Protein AF-A0A7W0VPH6-F1 (afdb_monomer_lite)
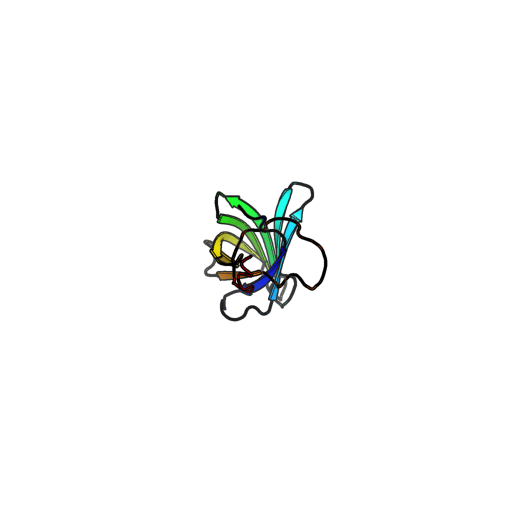
pLDDT: mean 79.51, std 18.27, range [35.22, 96.06]

Structure (mmCIF, N/CA/C/O backbone):
data_AF-A0A7W0VPH6-F1
#
_entry.id   AF-A0A7W0VPH6-F1
#
loop_
_atom_site.group_PDB
_atom_site.id
_atom_site.type_symbol
_atom_site.label_atom_id
_atom_site.label_alt_id
_atom_site.label_comp_id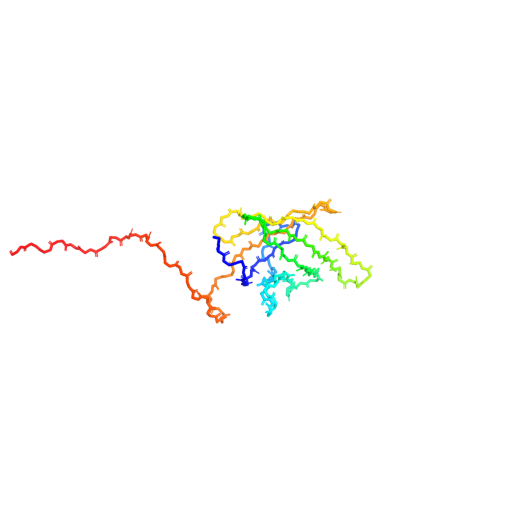
_atom_site.label_asym_id
_atom_site.label_entity_id
_atom_site.label_seq_id
_atom_site.pdbx_PDB_ins_code
_atom_site.Cartn_x
_atom_site.Cartn_y
_atom_site.Cartn_z
_atom_site.occupancy
_atom_site.B_iso_or_equiv
_atom_site.auth_seq_id
_atom_site.auth_comp_id
_atom_site.auth_asym_id
_atom_site.auth_atom_id
_atom_site.pdbx_PDB_model_num
ATOM 1 N N . MET A 1 1 ? -13.880 -1.596 13.060 1.00 59.06 1 MET A N 1
ATOM 2 C CA . MET A 1 1 ? -12.790 -1.558 12.067 1.00 59.06 1 MET A CA 1
ATOM 3 C C . MET A 1 1 ? -11.479 -1.806 12.798 1.00 59.06 1 MET A C 1
ATOM 5 O O . MET A 1 1 ? -11.282 -1.193 13.840 1.00 59.06 1 MET A O 1
ATOM 9 N N . HIS A 1 2 ? -10.655 -2.746 12.331 1.00 71.62 2 HIS A N 1
ATOM 10 C CA . HIS A 1 2 ? -9.343 -3.036 12.926 1.00 71.62 2 HIS A CA 1
ATOM 11 C C . HIS A 1 2 ? -8.331 -1.961 12.504 1.00 71.62 2 HIS A C 1
ATOM 13 O O . HIS A 1 2 ? -8.458 -1.420 11.405 1.00 71.62 2 HIS A O 1
ATOM 19 N N . ASP A 1 3 ? -7.366 -1.628 13.362 1.00 85.00 3 ASP A N 1
ATOM 20 C CA . ASP A 1 3 ? -6.309 -0.679 13.001 1.00 85.00 3 ASP A CA 1
ATOM 21 C C . ASP A 1 3 ? -5.441 -1.292 11.888 1.00 85.00 3 ASP A C 1
ATOM 23 O O . ASP A 1 3 ? -4.884 -2.370 12.093 1.00 85.00 3 ASP A O 1
ATOM 27 N N . PRO A 1 4 ? -5.329 -0.672 10.697 1.00 89.38 4 PRO A N 1
ATOM 28 C CA . PRO A 1 4 ? -4.514 -1.223 9.621 1.00 89.38 4 PRO A CA 1
ATOM 29 C C . PRO A 1 4 ? -3.010 -1.022 9.848 1.00 89.38 4 PRO A C 1
ATOM 31 O O . PRO A 1 4 ? -2.224 -1.486 9.026 1.00 89.38 4 PRO A O 1
ATOM 34 N N . SER A 1 5 ? -2.571 -0.314 10.894 1.00 91.69 5 SER A N 1
ATOM 35 C CA . SER A 1 5 ? -1.138 -0.132 11.140 1.00 91.69 5 SER A CA 1
ATOM 36 C C . SER A 1 5 ? -0.436 -1.454 11.453 1.00 91.69 5 SER A C 1
ATOM 38 O O . SER A 1 5 ? -0.939 -2.251 12.240 1.00 91.69 5 SER A O 1
ATOM 40 N N . GLY A 1 6 ? 0.745 -1.668 10.879 1.00 92.50 6 GLY A N 1
ATOM 41 C CA . GLY A 1 6 ? 1.527 -2.881 11.100 1.00 92.50 6 GLY A CA 1
ATOM 42 C C . GLY A 1 6 ? 2.486 -3.199 9.959 1.00 92.50 6 GLY A C 1
ATOM 43 O O . GLY A 1 6 ? 2.594 -2.455 8.979 1.00 92.50 6 GLY A O 1
ATOM 44 N N . TYR A 1 7 ? 3.181 -4.327 10.099 1.00 93.19 7 TYR A N 1
ATOM 45 C CA . TYR A 1 7 ? 4.062 -4.876 9.073 1.00 93.19 7 TYR A CA 1
ATOM 46 C C . TYR A 1 7 ? 3.334 -5.902 8.209 1.00 93.19 7 TYR A C 1
ATOM 48 O O . TYR A 1 7 ? 2.599 -6.760 8.701 1.00 93.19 7 TYR A O 1
ATOM 56 N N . TYR A 1 8 ? 3.596 -5.829 6.910 1.00 93.38 8 TYR A N 1
ATOM 57 C CA . TYR A 1 8 ? 2.955 -6.645 5.895 1.00 93.38 8 TYR A CA 1
ATOM 58 C C . TYR A 1 8 ? 3.995 -7.262 4.975 1.00 93.38 8 TYR A C 1
ATOM 60 O O . TYR A 1 8 ? 4.934 -6.592 4.540 1.00 93.38 8 TYR A O 1
ATOM 68 N N . TRP A 1 9 ? 3.794 -8.526 4.624 1.00 93.06 9 TRP A N 1
ATOM 69 C CA . TRP A 1 9 ? 4.322 -9.036 3.374 1.00 93.06 9 TRP A CA 1
ATOM 70 C C . TRP A 1 9 ? 3.540 -8.387 2.245 1.00 93.06 9 TRP A C 1
ATOM 72 O O . TRP A 1 9 ? 2.318 -8.257 2.329 1.00 93.06 9 TRP A O 1
ATOM 82 N N . CYS A 1 10 ? 4.229 -7.940 1.209 1.00 91.19 10 CYS A N 1
ATOM 83 C CA . CYS A 1 10 ? 3.597 -7.298 0.082 1.00 91.19 10 CYS A CA 1
ATOM 84 C C . CYS A 1 10 ? 4.138 -7.790 -1.245 1.00 91.19 10 CYS A C 1
ATOM 86 O O . CYS A 1 10 ? 5.312 -8.129 -1.379 1.00 91.19 10 CYS A O 1
ATOM 88 N N . ALA A 1 11 ? 3.242 -7.781 -2.219 1.00 89.69 11 ALA A N 1
ATOM 89 C CA . ALA A 1 11 ? 3.515 -8.119 -3.598 1.00 89.69 11 ALA A CA 1
ATOM 90 C C . ALA A 1 11 ? 3.030 -6.979 -4.496 1.00 89.69 11 ALA A C 1
ATOM 92 O O . ALA A 1 11 ? 2.024 -6.339 -4.176 1.00 89.69 11 ALA A O 1
ATOM 93 N N . ILE A 1 12 ? 3.752 -6.707 -5.582 1.00 86.06 12 ILE A N 1
ATOM 94 C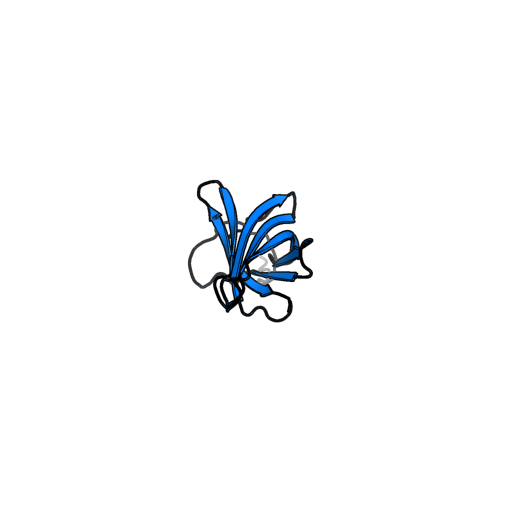 CA . ILE A 1 12 ? 3.385 -5.703 -6.587 1.00 86.06 12 ILE A CA 1
ATOM 95 C C . ILE A 1 12 ? 3.313 -6.419 -7.929 1.00 86.06 12 ILE A C 1
ATOM 97 O O . ILE A 1 12 ? 4.290 -7.050 -8.318 1.00 86.06 12 ILE A O 1
ATOM 101 N N . ASP A 1 13 ? 2.189 -6.280 -8.627 1.00 84.50 13 ASP A N 1
ATOM 102 C CA . ASP A 1 13 ? 1.893 -6.837 -9.957 1.00 84.50 13 ASP A CA 1
ATOM 103 C C . ASP A 1 13 ? 1.824 -8.378 -10.030 1.00 84.50 13 ASP A C 1
ATOM 105 O O . ASP A 1 13 ? 0.990 -8.903 -10.763 1.00 84.50 13 ASP A O 1
ATOM 109 N N . ASP A 1 14 ? 2.607 -9.101 -9.228 1.00 81.50 14 ASP A N 1
ATOM 110 C CA . ASP A 1 14 ? 2.530 -10.553 -9.033 1.00 81.50 14 ASP A CA 1
ATOM 111 C C . ASP A 1 14 ? 1.961 -10.862 -7.639 1.00 81.50 14 ASP A C 1
ATOM 113 O O . ASP A 1 14 ? 2.688 -10.906 -6.654 1.00 81.50 14 ASP A O 1
ATOM 117 N N . GLU A 1 15 ? 0.642 -11.037 -7.530 1.00 77.25 15 GLU A N 1
ATOM 118 C CA . GLU A 1 15 ? -0.067 -11.217 -6.250 1.00 77.25 15 GLU A CA 1
ATOM 119 C C . GLU A 1 15 ? 0.289 -12.509 -5.483 1.00 77.25 15 GLU A C 1
ATOM 121 O O . GLU A 1 15 ? -0.113 -12.662 -4.317 1.00 77.25 15 GLU A O 1
ATOM 126 N N . ASP A 1 16 ? 1.021 -13.425 -6.116 1.00 77.88 16 ASP A N 1
ATOM 127 C CA . ASP A 1 16 ? 1.414 -14.711 -5.546 1.00 77.88 16 ASP A CA 1
ATOM 128 C C . ASP A 1 16 ? 2.811 -14.657 -4.899 1.00 77.88 16 ASP A C 1
ATOM 130 O O . ASP A 1 16 ? 3.123 -15.489 -4.044 1.00 77.88 16 ASP A O 1
ATOM 134 N N . GLN A 1 17 ? 3.615 -13.630 -5.209 1.00 82.19 17 GLN A N 1
ATOM 135 C CA . GLN A 1 17 ? 4.971 -13.433 -4.675 1.00 82.19 17 GLN A CA 1
ATOM 136 C C . GLN A 1 17 ? 5.025 -12.357 -3.581 1.00 82.19 17 GLN A C 1
ATOM 138 O O . GLN A 1 17 ? 5.384 -11.197 -3.797 1.00 82.19 17 GLN A O 1
ATOM 143 N N . LEU A 1 18 ? 4.680 -12.755 -2.355 1.00 82.19 18 LEU A N 1
ATOM 144 C CA . LEU A 1 18 ? 4.719 -11.924 -1.143 1.00 82.19 18 LEU A CA 1
ATOM 145 C C . LEU A 1 18 ? 6.150 -11.726 -0.589 1.00 82.19 18 LEU A C 1
ATOM 147 O O . LEU A 1 18 ? 6.402 -11.910 0.601 1.00 82.19 18 LEU A O 1
ATOM 151 N N . ASP A 1 19 ? 7.087 -11.323 -1.443 1.00 85.56 19 ASP A N 1
ATOM 152 C CA . ASP A 1 19 ? 8.526 -11.322 -1.134 1.00 85.56 19 ASP A CA 1
ATOM 153 C C . ASP A 1 19 ? 9.036 -10.014 -0.521 1.00 85.56 19 ASP A C 1
ATOM 155 O O . ASP A 1 19 ? 10.174 -9.919 -0.042 1.00 85.56 19 ASP A O 1
ATOM 159 N N . PHE A 1 20 ? 8.210 -8.968 -0.529 1.00 89.00 20 PHE A N 1
ATOM 160 C CA . PHE A 1 20 ? 8.619 -7.653 -0.062 1.00 89.00 20 PHE A CA 1
ATOM 161 C C . PHE A 1 20 ? 8.012 -7.302 1.283 1.00 89.00 20 PHE A C 1
ATOM 163 O O . PHE A 1 20 ? 6.935 -7.751 1.659 1.00 89.00 20 PHE A O 1
ATOM 170 N N . ARG A 1 21 ? 8.713 -6.446 2.017 1.00 91.94 21 ARG A N 1
ATOM 171 C CA . ARG A 1 21 ? 8.235 -5.916 3.286 1.00 91.94 21 ARG A CA 1
ATOM 172 C C . ARG A 1 21 ? 7.577 -4.576 3.031 1.00 91.94 21 ARG A C 1
ATOM 174 O O . ARG A 1 21 ? 8.195 -3.698 2.435 1.00 91.94 21 ARG A O 1
ATOM 181 N N . CYS A 1 22 ? 6.355 -4.414 3.505 1.00 93.44 22 CYS A N 1
ATOM 182 C CA . CYS A 1 22 ? 5.644 -3.151 3.548 1.00 93.44 22 CYS A CA 1
ATOM 183 C C . CYS A 1 22 ? 5.237 -2.835 4.986 1.00 93.44 22 CYS A C 1
ATOM 185 O O . CYS A 1 22 ? 5.141 -3.720 5.836 1.00 93.44 22 CYS A O 1
ATOM 187 N N . GLN A 1 23 ? 4.985 -1.565 5.258 1.00 94.75 23 GLN A N 1
ATOM 188 C CA . GLN A 1 23 ? 4.537 -1.102 6.559 1.00 94.75 23 GLN A CA 1
ATOM 189 C C . GLN A 1 23 ? 3.448 -0.059 6.372 1.00 94.75 23 GLN A C 1
ATOM 191 O O . GLN A 1 23 ? 3.592 0.858 5.562 1.00 94.75 23 GLN A O 1
ATOM 196 N N . ILE A 1 24 ? 2.361 -0.220 7.121 1.00 94.19 24 ILE A N 1
ATOM 197 C CA . ILE A 1 24 ? 1.378 0.836 7.330 1.00 94.19 24 ILE A CA 1
ATOM 198 C C . ILE A 1 24 ? 1.721 1.474 8.670 1.00 94.19 24 ILE A C 1
ATOM 200 O O . ILE A 1 24 ? 1.617 0.839 9.718 1.00 94.19 24 ILE A O 1
ATOM 204 N N . GLU A 1 25 ? 2.143 2.729 8.636 1.00 92.81 25 GLU A N 1
ATOM 205 C CA . GLU A 1 25 ? 2.520 3.492 9.820 1.00 92.81 25 GLU A CA 1
ATOM 206 C C . GLU A 1 25 ? 1.450 4.518 10.149 1.00 92.81 25 GLU A C 1
ATOM 208 O O . GLU A 1 25 ? 0.913 5.180 9.261 1.00 92.81 25 GLU A O 1
ATOM 213 N N . ARG A 1 26 ? 1.160 4.680 11.439 1.00 90.62 26 ARG A N 1
ATOM 214 C CA . ARG A 1 26 ? 0.346 5.783 11.934 1.00 90.62 26 ARG A CA 1
ATOM 215 C C . ARG A 1 26 ? 1.274 6.891 12.414 1.00 90.62 26 ARG A C 1
ATOM 217 O O . ARG A 1 26 ? 2.029 6.719 13.364 1.00 90.62 26 ARG A O 1
ATOM 224 N N . THR A 1 27 ? 1.216 8.035 11.749 1.00 85.88 27 THR A N 1
ATOM 225 C CA . THR A 1 27 ? 1.959 9.233 12.154 1.00 85.88 27 THR A CA 1
ATOM 226 C C . THR A 1 27 ? 1.364 9.839 13.428 1.00 85.88 27 THR A C 1
ATOM 228 O O . THR A 1 27 ? 0.195 9.617 13.746 1.00 85.88 27 THR A O 1
ATOM 231 N N . ALA A 1 28 ? 2.132 10.687 14.120 1.00 79.75 28 ALA A N 1
ATOM 232 C CA . ALA A 1 28 ? 1.670 11.399 15.318 1.00 79.75 28 ALA A CA 1
ATOM 233 C C . ALA A 1 28 ? 0.412 12.265 15.081 1.00 79.75 28 ALA A C 1
ATOM 235 O O . ALA A 1 28 ? -0.355 12.507 16.005 1.00 79.75 28 ALA A O 1
ATOM 236 N N . GLY A 1 29 ? 0.168 12.697 13.837 1.00 79.94 29 GLY A N 1
ATOM 237 C CA . GLY A 1 29 ? -1.044 13.423 13.441 1.00 79.94 29 GLY A CA 1
ATOM 238 C C . GLY A 1 29 ? -2.241 12.526 13.106 1.00 79.94 29 GLY A C 1
ATOM 239 O O . GLY A 1 29 ? -3.220 13.010 12.547 1.00 79.94 29 GLY A O 1
ATOM 240 N N . GLY A 1 30 ? -2.154 11.217 13.359 1.00 82.69 30 GLY A N 1
ATOM 241 C CA . GLY A 1 30 ? -3.216 10.247 13.082 1.00 82.69 30 GLY A CA 1
ATOM 242 C C . GLY A 1 30 ? -3.326 9.804 11.620 1.00 82.69 30 GLY A C 1
ATOM 243 O O . GLY A 1 30 ? -4.132 8.920 11.328 1.00 82.69 30 GLY A O 1
ATOM 244 N N . LYS A 1 31 ? -2.513 10.360 10.709 1.00 89.31 31 LYS A N 1
ATOM 245 C CA . LYS A 1 31 ? -2.470 9.940 9.299 1.00 89.31 31 LYS A CA 1
ATOM 246 C C . LYS A 1 31 ? -1.827 8.569 9.162 1.00 89.31 31 LYS A C 1
ATOM 248 O O . LYS A 1 31 ? -0.830 8.305 9.835 1.00 89.31 31 LYS A O 1
ATOM 253 N N . LEU A 1 32 ? -2.352 7.754 8.254 1.00 94.69 32 LEU A N 1
ATOM 254 C CA . LEU A 1 32 ? -1.763 6.474 7.884 1.00 94.69 32 LEU A CA 1
ATOM 255 C C . LEU A 1 32 ? -0.887 6.641 6.642 1.00 94.69 32 LEU A C 1
ATOM 257 O O . LEU A 1 32 ? -1.267 7.338 5.703 1.00 94.69 32 LEU A O 1
ATOM 261 N N . THR A 1 33 ? 0.266 5.984 6.620 1.00 95.19 33 THR A N 1
ATOM 262 C CA . THR A 1 33 ? 1.173 5.967 5.468 1.00 95.19 33 THR A CA 1
ATOM 263 C C . THR A 1 33 ? 1.584 4.547 5.136 1.00 95.19 33 THR A C 1
ATOM 265 O O . THR A 1 33 ? 2.005 3.816 6.025 1.00 95.19 33 THR A O 1
ATOM 268 N N . LEU A 1 34 ? 1.499 4.167 3.863 1.00 95.06 34 LEU A N 1
ATOM 269 C CA . LEU A 1 34 ? 2.022 2.899 3.359 1.00 95.06 34 LEU A CA 1
ATOM 270 C C . LEU A 1 34 ? 3.411 3.126 2.768 1.00 95.06 34 LEU A C 1
ATOM 272 O O . LEU A 1 34 ? 3.577 4.007 1.922 1.00 95.06 34 LEU A O 1
ATOM 276 N N . VAL A 1 35 ? 4.379 2.311 3.180 1.00 94.19 35 VAL A N 1
ATOM 277 C CA . VAL A 1 35 ? 5.749 2.322 2.657 1.00 94.19 35 VAL A CA 1
ATOM 278 C C . VAL A 1 35 ? 6.194 0.902 2.327 1.00 94.19 35 VAL A C 1
ATOM 280 O O . VAL A 1 35 ? 6.012 -0.008 3.131 1.00 94.19 35 VAL A O 1
ATOM 283 N N . LYS A 1 36 ? 6.824 0.710 1.164 1.00 91.50 36 LYS A N 1
ATOM 284 C CA . LYS A 1 36 ? 7.582 -0.507 0.841 1.00 91.50 36 LYS A CA 1
ATOM 285 C C . LYS A 1 36 ? 9.027 -0.369 1.324 1.00 91.50 36 LYS A C 1
ATOM 287 O O . LYS A 1 36 ? 9.727 0.562 0.936 1.00 91.50 36 LYS A O 1
ATOM 292 N N . LEU A 1 37 ? 9.457 -1.300 2.169 1.00 86.19 37 LEU A N 1
ATOM 293 C CA . LEU A 1 37 ? 10.722 -1.292 2.908 1.00 86.19 37 LEU A CA 1
ATOM 294 C C . LEU A 1 37 ? 11.841 -2.112 2.245 1.00 86.19 37 LEU A C 1
ATOM 296 O O . LEU A 1 37 ? 12.996 -2.001 2.650 1.00 86.19 37 LEU A O 1
ATOM 300 N N . SER A 1 38 ? 11.532 -2.978 1.276 1.00 81.12 38 SER A N 1
ATOM 301 C CA . SER A 1 38 ? 12.531 -3.828 0.609 1.00 81.12 38 SER A CA 1
ATOM 302 C C . SER A 1 38 ? 12.271 -3.994 -0.884 1.00 81.12 38 SER A C 1
ATOM 304 O O . SER A 1 38 ? 11.161 -3.763 -1.355 1.00 81.12 38 SER A O 1
ATOM 306 N N . GLY A 1 39 ? 13.290 -4.440 -1.624 1.00 80.56 39 GLY A N 1
ATOM 307 C CA . GLY A 1 39 ? 13.246 -4.619 -3.076 1.00 80.56 39 GLY A CA 1
ATOM 308 C C . GLY A 1 39 ? 13.575 -3.345 -3.856 1.00 80.56 39 GLY A C 1
ATOM 309 O O . GLY A 1 39 ? 13.787 -2.281 -3.279 1.00 80.56 39 GLY A O 1
ATOM 310 N N . SER A 1 40 ? 13.639 -3.487 -5.176 1.00 76.62 40 SER A N 1
ATOM 311 C CA . SER A 1 40 ? 14.110 -2.445 -6.092 1.00 76.62 40 SER A CA 1
ATOM 312 C C . SER A 1 40 ? 13.071 -1.338 -6.304 1.00 76.62 40 SER A C 1
ATOM 314 O O . SER A 1 40 ? 13.412 -0.160 -6.304 1.00 76.62 40 SER A O 1
ATOM 316 N N . ASP A 1 41 ? 11.797 -1.716 -6.413 1.00 80.62 41 ASP A N 1
ATOM 317 C CA . ASP A 1 41 ? 10.691 -0.763 -6.503 1.00 80.62 41 ASP A CA 1
ATOM 318 C C . ASP A 1 41 ? 10.303 -0.242 -5.125 1.00 80.62 41 ASP A C 1
ATOM 320 O O . ASP A 1 41 ? 10.198 -1.016 -4.165 1.00 80.62 41 ASP A O 1
ATOM 324 N N . ARG A 1 42 ? 10.005 1.052 -5.036 1.00 86.62 42 ARG A N 1
ATOM 325 C CA . ARG A 1 42 ? 9.512 1.686 -3.810 1.00 86.62 42 ARG A CA 1
ATOM 326 C C . ARG A 1 42 ? 8.096 2.181 -4.017 1.00 86.62 42 ARG A C 1
ATOM 328 O O . ARG A 1 42 ? 7.751 2.659 -5.089 1.00 86.62 42 ARG A O 1
ATOM 335 N N . ILE A 1 43 ? 7.286 2.103 -2.973 1.00 89.94 43 ILE A N 1
ATOM 336 C CA . ILE A 1 43 ? 5.944 2.682 -2.946 1.00 89.94 43 ILE A CA 1
ATOM 337 C C . ILE A 1 43 ? 5.820 3.458 -1.651 1.00 89.94 43 ILE A C 1
ATOM 339 O O . ILE A 1 43 ? 6.194 2.948 -0.593 1.00 89.94 43 ILE A O 1
ATOM 343 N N . ARG A 1 44 ? 5.322 4.689 -1.746 1.00 92.44 44 ARG A N 1
ATOM 344 C CA . ARG A 1 44 ? 5.047 5.540 -0.592 1.00 92.44 44 ARG A CA 1
ATOM 345 C C . ARG A 1 44 ? 3.782 6.344 -0.830 1.00 92.44 44 ARG A C 1
ATOM 347 O O . ARG A 1 44 ? 3.646 6.972 -1.874 1.00 92.44 44 ARG A O 1
ATOM 354 N N . GLY A 1 45 ? 2.880 6.371 0.141 1.00 94.38 45 GLY A N 1
ATOM 355 C CA . GLY A 1 45 ? 1.677 7.192 0.043 1.00 94.38 45 GLY A CA 1
ATOM 356 C C . GLY A 1 45 ? 0.904 7.305 1.339 1.00 94.38 45 GLY A C 1
ATOM 357 O O . GLY A 1 45 ? 1.150 6.567 2.293 1.00 94.38 45 GLY A O 1
ATOM 358 N N . GLU A 1 46 ? -0.032 8.244 1.355 1.00 96.06 46 GLU A N 1
ATOM 359 C CA . GLU A 1 46 ? -0.998 8.404 2.433 1.00 96.06 46 GLU A CA 1
ATOM 360 C C . GLU A 1 46 ? -2.183 7.454 2.214 1.00 96.06 46 GLU A C 1
ATOM 362 O O . GLU A 1 46 ? -2.634 7.236 1.085 1.00 96.06 46 GLU A O 1
ATOM 367 N N . LEU A 1 47 ? -2.688 6.899 3.314 1.00 95.25 47 LEU A N 1
ATOM 36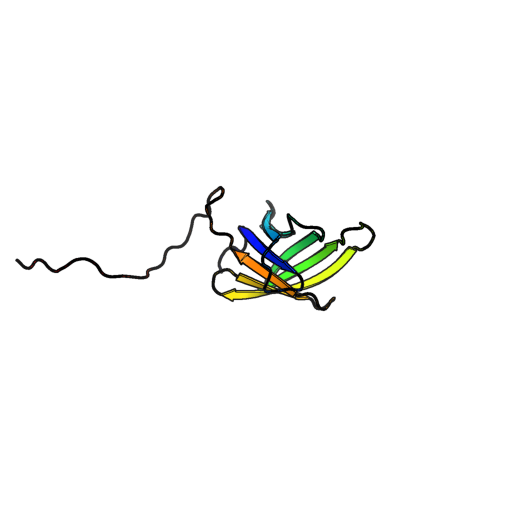8 C CA . LEU A 1 47 ? -3.900 6.096 3.375 1.00 95.25 47 LEU A CA 1
ATOM 369 C C . LEU A 1 47 ? -4.972 6.863 4.153 1.00 95.25 47 LEU A C 1
ATOM 371 O O . LEU A 1 47 ? -4.751 7.303 5.283 1.00 95.25 47 LEU A O 1
ATOM 375 N N . THR A 1 48 ? -6.156 6.988 3.563 1.00 94.38 48 THR A N 1
ATOM 376 C CA . THR A 1 48 ? -7.340 7.555 4.211 1.00 94.38 48 THR A CA 1
ATOM 377 C C . THR A 1 48 ? -8.383 6.469 4.399 1.00 94.38 48 THR A C 1
ATOM 379 O O . THR A 1 48 ? -8.816 5.838 3.441 1.00 94.38 48 THR A O 1
ATOM 382 N N . VAL A 1 49 ? -8.822 6.268 5.637 1.00 91.38 49 VAL A N 1
ATOM 383 C CA . VAL A 1 49 ? -9.908 5.334 5.951 1.00 91.38 49 VAL A CA 1
ATOM 384 C C . VAL A 1 49 ? -11.228 5.845 5.359 1.00 91.38 49 VAL A C 1
ATOM 386 O O . VAL A 1 49 ? -11.649 6.968 5.648 1.00 91.38 49 VAL A O 1
ATOM 389 N N . LYS A 1 50 ? -11.891 5.019 4.544 1.00 91.19 50 LYS A N 1
ATOM 390 C CA . LYS A 1 50 ? -13.189 5.291 3.911 1.00 91.19 50 LYS A CA 1
ATOM 391 C C . LYS A 1 50 ? -14.116 4.088 4.109 1.00 91.19 50 LYS A C 1
ATOM 393 O O . LYS A 1 50 ? -14.217 3.213 3.255 1.00 91.19 50 LYS A O 1
ATOM 398 N N . GLY A 1 51 ? -14.800 4.046 5.252 1.00 88.81 51 GLY A N 1
ATOM 399 C CA . GLY A 1 51 ? -15.574 2.864 5.641 1.00 88.81 51 GLY A CA 1
ATOM 400 C C . GLY A 1 51 ? -14.634 1.685 5.892 1.00 88.81 51 GLY A C 1
ATOM 401 O O . GLY A 1 51 ? -13.720 1.814 6.700 1.00 88.81 51 GLY A O 1
ATOM 402 N N . ASP A 1 52 ? -14.832 0.580 5.174 1.00 88.12 52 ASP A N 1
ATOM 403 C CA . ASP A 1 52 ? -13.978 -0.612 5.273 1.00 88.12 52 ASP A CA 1
ATOM 404 C C . ASP A 1 52 ? -12.778 -0.589 4.312 1.00 88.12 52 ASP A C 1
ATOM 406 O O . ASP A 1 52 ? -11.917 -1.462 4.379 1.00 88.12 52 ASP A O 1
ATOM 410 N N . GLU A 1 53 ? -12.697 0.401 3.420 1.00 92.62 53 GLU A N 1
ATOM 411 C CA . GLU A 1 53 ? -11.618 0.542 2.439 1.00 92.62 53 GLU A CA 1
ATOM 412 C C . GLU A 1 53 ? -10.585 1.588 2.886 1.00 92.62 53 GLU A C 1
ATOM 414 O O . GLU A 1 53 ? -10.873 2.493 3.677 1.00 92.62 53 GLU A O 1
ATOM 419 N N . LEU A 1 54 ? -9.370 1.494 2.340 1.00 93.88 54 LEU A N 1
ATOM 420 C CA . LEU A 1 54 ? -8.339 2.519 2.494 1.00 93.88 54 LEU A CA 1
ATOM 421 C C . LEU A 1 54 ? -8.088 3.185 1.142 1.00 93.88 54 LEU A C 1
ATOM 423 O O . LEU A 1 54 ? -7.606 2.553 0.203 1.00 93.88 54 LEU A O 1
ATOM 427 N N . GLU A 1 55 ? -8.402 4.468 1.033 1.00 95.50 55 GLU A N 1
ATOM 428 C CA . GLU A 1 55 ? -8.058 5.273 -0.134 1.00 95.50 55 GLU A CA 1
ATOM 429 C C . GLU A 1 55 ? -6.565 5.597 -0.093 1.00 95.50 55 GLU A C 1
ATOM 431 O O . GLU A 1 55 ? -6.073 6.150 0.889 1.00 95.50 55 GLU A O 1
ATOM 436 N N . PHE A 1 56 ? -5.841 5.250 -1.152 1.00 95.69 56 PHE A N 1
ATOM 437 C CA . PHE A 1 56 ? -4.412 5.500 -1.276 1.00 95.69 56 PHE A CA 1
ATOM 438 C C . PHE A 1 56 ? -4.152 6.650 -2.238 1.00 95.69 56 PHE A C 1
ATOM 440 O O . PHE A 1 56 ? -4.671 6.659 -3.357 1.00 95.69 56 PHE A O 1
ATOM 447 N N . THR A 1 57 ? -3.281 7.566 -1.827 1.00 95.31 57 THR A N 1
ATOM 448 C CA . THR A 1 57 ? -2.674 8.568 -2.705 1.00 95.31 57 THR A CA 1
ATOM 449 C C . THR A 1 57 ? -1.177 8.618 -2.442 1.00 95.31 57 THR A C 1
ATOM 451 O O . THR A 1 57 ? -0.741 8.913 -1.330 1.00 95.31 57 THR A O 1
ATOM 454 N N . GLY A 1 58 ? -0.379 8.336 -3.465 1.00 93.25 58 GLY A N 1
ATOM 455 C CA . GLY A 1 58 ? 1.068 8.274 -3.329 1.00 93.25 58 GLY A CA 1
ATOM 456 C C . GLY A 1 58 ? 1.786 8.099 -4.652 1.00 93.25 58 GLY A C 1
ATOM 457 O O . GLY A 1 58 ? 1.255 8.421 -5.715 1.00 93.25 58 GLY A O 1
ATOM 458 N N . GLU A 1 59 ? 3.005 7.586 -4.572 1.00 91.25 59 GLU A N 1
ATOM 459 C CA . GLU A 1 59 ? 3.903 7.415 -5.706 1.00 91.25 59 GLU A CA 1
ATOM 460 C C . GLU A 1 59 ? 4.589 6.044 -5.649 1.00 91.25 59 GLU A C 1
ATOM 462 O O . GLU A 1 59 ? 4.911 5.528 -4.570 1.00 91.25 59 GLU A O 1
ATOM 467 N N . ARG A 1 60 ? 4.810 5.453 -6.827 1.00 87.44 60 ARG A N 1
ATOM 468 C CA . ARG A 1 60 ? 5.749 4.347 -7.043 1.00 87.44 60 ARG A CA 1
ATOM 469 C C . ARG A 1 60 ? 7.020 4.921 -7.653 1.00 87.44 60 ARG A C 1
ATOM 471 O O . ARG A 1 60 ? 6.940 5.661 -8.629 1.00 87.44 60 ARG A O 1
ATOM 478 N N . TYR A 1 61 ? 8.163 4.553 -7.096 1.00 84.62 61 TYR A N 1
ATOM 479 C CA . TYR A 1 61 ? 9.479 4.891 -7.624 1.00 84.62 61 TYR A CA 1
ATOM 480 C C . TYR A 1 61 ? 10.121 3.631 -8.195 1.00 84.62 61 TYR A C 1
ATOM 482 O O . TYR A 1 61 ? 10.166 2.596 -7.519 1.00 84.62 61 TYR A O 1
ATOM 490 N N . CYS A 1 62 ? 10.611 3.730 -9.426 1.00 75.50 62 CYS A N 1
ATOM 491 C CA . CYS A 1 62 ? 11.413 2.683 -10.049 1.00 75.50 62 CYS A CA 1
ATOM 492 C C . CYS A 1 62 ? 12.864 2.721 -9.544 1.00 75.50 62 CYS A C 1
ATOM 494 O O . CYS A 1 62 ? 13.314 3.692 -8.938 1.00 75.50 62 CYS A O 1
ATOM 496 N N . VAL A 1 63 ? 13.601 1.647 -9.828 1.00 70.06 63 VAL A N 1
ATOM 497 C CA . VAL A 1 63 ? 14.998 1.429 -9.403 1.00 70.06 63 VAL A CA 1
ATOM 498 C C . VAL A 1 63 ? 15.943 2.560 -9.826 1.00 70.06 63 VAL A C 1
ATOM 500 O O . VAL A 1 63 ? 16.846 2.923 -9.078 1.00 70.06 63 VAL A O 1
ATOM 503 N N . SER A 1 64 ? 15.734 3.119 -11.018 1.00 64.88 64 SER A N 1
ATOM 504 C CA . SER A 1 64 ? 16.359 4.362 -11.467 1.00 64.88 64 SER A CA 1
ATOM 505 C C . SER A 1 64 ? 15.428 5.520 -11.107 1.00 64.88 64 SER A C 1
ATOM 507 O O . SER A 1 64 ? 14.280 5.531 -11.555 1.00 64.88 64 SER A O 1
ATOM 509 N N . GLU A 1 65 ? 15.909 6.473 -10.309 1.00 56.97 65 GLU A N 1
ATOM 510 C CA . GLU A 1 65 ? 15.132 7.555 -9.672 1.00 56.97 65 GLU A CA 1
ATOM 511 C C . GLU A 1 65 ? 14.318 8.455 -10.636 1.00 56.97 65 GLU A C 1
ATOM 513 O O . GLU A 1 65 ? 13.480 9.231 -10.186 1.00 56.97 65 GLU A O 1
ATOM 518 N N . ASP A 1 66 ? 14.484 8.313 -11.953 1.00 64.88 66 ASP A N 1
ATOM 519 C CA . ASP A 1 66 ? 13.799 9.082 -13.002 1.00 64.88 66 ASP A CA 1
ATOM 520 C C . ASP A 1 66 ? 12.333 8.688 -13.281 1.00 64.88 66 ASP A C 1
ATOM 522 O O . ASP A 1 66 ? 11.681 9.298 -14.130 1.00 64.88 66 ASP A O 1
ATOM 526 N N . CYS A 1 67 ? 11.773 7.685 -12.598 1.00 72.00 67 CYS A N 1
ATOM 527 C CA . CYS A 1 67 ? 10.379 7.280 -12.806 1.00 72.00 67 CYS A CA 1
ATOM 528 C C . CYS A 1 67 ? 9.595 7.278 -11.488 1.00 72.00 67 CYS A C 1
ATOM 530 O O . CYS A 1 67 ? 9.523 6.268 -10.787 1.00 72.00 67 CYS A O 1
ATOM 532 N N . ALA A 1 68 ? 9.010 8.434 -11.161 1.00 83.38 68 ALA A N 1
ATOM 533 C CA . ALA A 1 68 ? 7.996 8.576 -10.121 1.00 83.38 68 ALA A CA 1
ATOM 534 C C . ALA A 1 68 ? 6.603 8.562 -10.767 1.00 83.38 68 ALA A C 1
ATOM 536 O O . ALA A 1 68 ? 6.212 9.494 -11.473 1.00 83.38 68 ALA A O 1
ATOM 537 N N . ILE A 1 69 ? 5.849 7.491 -10.534 1.00 87.06 69 ILE A N 1
ATOM 538 C CA . ILE A 1 69 ? 4.491 7.325 -11.055 1.00 87.06 69 ILE A CA 1
ATOM 539 C C . ILE A 1 69 ? 3.512 7.637 -9.934 1.00 87.06 69 ILE A C 1
ATOM 541 O O . ILE A 1 69 ? 3.503 6.963 -8.904 1.00 87.06 69 ILE A O 1
ATOM 545 N N . LYS A 1 70 ? 2.654 8.636 -10.145 1.00 90.44 70 LYS A N 1
ATOM 546 C CA . LYS A 1 70 ? 1.559 8.932 -9.218 1.00 90.44 70 LYS A CA 1
ATOM 547 C C . LYS A 1 70 ? 0.535 7.808 -9.250 1.00 90.44 70 LYS A C 1
ATOM 549 O O . LYS A 1 70 ? 0.060 7.419 -10.313 1.00 90.44 70 LYS A O 1
ATOM 554 N N . LEU A 1 71 ? 0.170 7.331 -8.069 1.00 91.00 71 LEU A N 1
ATOM 555 C CA . LEU A 1 71 ? -0.782 6.255 -7.873 1.00 91.00 71 LEU A CA 1
ATOM 556 C C . LEU A 1 71 ? -1.894 6.715 -6.942 1.00 91.00 71 LEU A C 1
ATOM 558 O O . LEU A 1 71 ? -1.660 7.093 -5.792 1.00 91.00 71 LEU A O 1
ATOM 562 N N . ARG A 1 72 ? -3.127 6.635 -7.436 1.00 94.75 72 ARG A N 1
ATOM 563 C CA . ARG A 1 72 ? -4.337 6.761 -6.630 1.00 94.75 72 ARG A CA 1
ATOM 564 C C . ARG A 1 72 ? -5.163 5.501 -6.784 1.00 94.75 72 ARG A C 1
ATOM 566 O O . ARG A 1 72 ? -5.377 5.006 -7.894 1.00 94.75 72 ARG A O 1
ATOM 573 N N . GLY A 1 73 ? -5.625 4.972 -5.668 1.00 94.62 73 GLY A N 1
ATOM 574 C CA . GLY A 1 73 ? -6.296 3.684 -5.651 1.00 94.62 73 GLY A CA 1
ATOM 575 C C . GLY A 1 73 ? -7.032 3.438 -4.356 1.00 94.62 73 GLY A C 1
ATOM 576 O O . GLY A 1 73 ? -7.128 4.314 -3.498 1.00 94.62 73 GLY A O 1
ATOM 577 N N . THR A 1 74 ? -7.548 2.229 -4.224 1.00 95.56 74 THR A N 1
ATOM 578 C CA . THR A 1 74 ? -8.200 1.771 -3.004 1.00 95.56 74 THR A CA 1
ATOM 579 C C . THR A 1 74 ? -7.661 0.408 -2.620 1.00 95.56 74 THR A C 1
ATOM 581 O O . THR A 1 74 ? -7.456 -0.454 -3.473 1.00 95.56 74 THR A O 1
ATOM 584 N N . PHE A 1 75 ? -7.422 0.225 -1.328 1.00 95.38 75 PHE A N 1
ATOM 585 C CA . PHE A 1 75 ? -7.128 -1.058 -0.716 1.00 95.38 75 PHE A CA 1
ATOM 586 C C . PHE A 1 75 ? -8.399 -1.581 -0.068 1.00 95.38 75 PHE A C 1
ATOM 588 O O . PHE A 1 75 ? -8.934 -0.963 0.855 1.00 95.38 75 PHE A O 1
ATOM 595 N N . LYS A 1 76 ? -8.875 -2.725 -0.554 1.00 95.06 76 LYS A N 1
ATOM 596 C CA . LYS A 1 76 ? -10.038 -3.412 0.004 1.00 95.06 76 LYS A CA 1
ATOM 597 C C . LYS A 1 76 ? -9.588 -4.568 0.892 1.00 95.06 76 LYS A C 1
ATOM 599 O O . LYS A 1 76 ? -8.649 -5.272 0.511 1.00 95.06 76 LYS A O 1
ATOM 604 N N . PRO A 1 77 ? -10.236 -4.796 2.042 1.00 92.81 77 PRO A N 1
ATOM 605 C CA . PRO A 1 77 ? -9.974 -5.973 2.849 1.00 92.81 77 PRO A CA 1
ATOM 606 C C . PRO A 1 77 ? -10.424 -7.222 2.084 1.00 92.81 77 PRO A C 1
ATOM 608 O O . PRO A 1 77 ? -11.516 -7.251 1.518 1.00 92.81 77 PRO A O 1
ATOM 611 N N . VAL A 1 78 ? -9.588 -8.259 2.077 1.00 91.81 78 VAL A N 1
ATOM 612 C CA . VAL A 1 78 ? -9.905 -9.558 1.442 1.00 91.81 78 VAL A CA 1
ATOM 613 C C . VAL A 1 78 ? -9.993 -10.709 2.453 1.00 91.81 78 VAL A C 1
ATOM 615 O O . VAL A 1 78 ? -10.146 -11.865 2.073 1.00 91.81 78 VAL A O 1
ATOM 618 N N . GLY A 1 79 ? -9.948 -10.386 3.750 1.00 86.19 79 GLY A N 1
ATOM 619 C CA . GLY A 1 79 ? -10.025 -11.333 4.868 1.00 86.19 79 GLY A CA 1
ATOM 620 C C . GLY A 1 79 ? -8.679 -11.544 5.565 1.00 86.19 79 GLY A C 1
ATOM 621 O O . GLY A 1 79 ? -7.628 -11.231 5.017 1.00 86.19 79 GLY A O 1
ATOM 622 N N . ASN A 1 80 ? -8.701 -12.055 6.802 1.00 86.94 80 ASN A N 1
ATOM 623 C CA . ASN A 1 80 ? -7.499 -12.379 7.593 1.00 86.94 80 ASN A CA 1
ATOM 624 C C . ASN A 1 80 ? -6.480 -11.227 7.721 1.00 86.94 80 ASN A C 1
ATOM 626 O O . ASN A 1 80 ? -5.276 -11.459 7.667 1.00 86.94 80 ASN A O 1
ATOM 630 N N . GLY A 1 81 ? -6.953 -9.980 7.826 1.00 86.62 81 GLY A N 1
ATOM 631 C CA . GLY A 1 81 ? -6.087 -8.794 7.892 1.00 86.62 81 GLY A CA 1
ATOM 632 C C . GLY A 1 81 ? -5.352 -8.462 6.587 1.00 86.62 81 GLY A C 1
ATOM 633 O O . GLY A 1 81 ? -4.483 -7.596 6.588 1.00 86.62 81 GLY A O 1
ATOM 634 N N . GLN A 1 82 ? -5.675 -9.143 5.483 1.00 92.06 82 GLN A N 1
ATOM 635 C CA . GLN A 1 82 ? -5.093 -8.886 4.171 1.00 92.06 82 GLN A CA 1
ATOM 636 C C . GLN A 1 82 ? -5.832 -7.764 3.444 1.00 92.06 82 GLN A C 1
ATOM 638 O O . GLN A 1 82 ? -7.057 -7.630 3.547 1.00 92.06 82 GLN A O 1
ATOM 643 N N . TYR A 1 83 ? -5.089 -7.026 2.624 1.00 94.12 83 TYR A N 1
ATOM 644 C CA . TYR A 1 83 ? -5.619 -5.983 1.757 1.00 94.12 83 TYR A CA 1
ATOM 645 C C . TYR A 1 83 ? -5.199 -6.210 0.311 1.00 94.12 83 TYR A C 1
ATOM 647 O O . TYR A 1 83 ? -4.079 -6.636 0.033 1.00 94.12 83 TYR A O 1
ATOM 655 N N . ARG A 1 84 ? -6.085 -5.850 -0.614 1.00 94.88 84 ARG A N 1
ATOM 656 C CA . ARG A 1 84 ? -5.803 -5.809 -2.047 1.00 94.88 84 ARG A CA 1
ATOM 657 C C . ARG A 1 84 ? -6.019 -4.396 -2.575 1.00 94.88 84 ARG A C 1
ATOM 659 O O . ARG A 1 84 ? -7.137 -3.888 -2.558 1.00 94.88 84 ARG A O 1
ATOM 666 N N . GLY A 1 85 ? -4.933 -3.774 -3.008 1.00 93.69 85 GLY A N 1
ATOM 667 C CA . GLY A 1 85 ? -4.850 -2.451 -3.608 1.00 93.69 85 GLY A CA 1
ATOM 668 C C . GLY A 1 85 ? -5.040 -2.499 -5.117 1.00 93.69 85 GLY A C 1
ATOM 669 O O . GLY A 1 85 ? -4.320 -3.220 -5.803 1.00 93.69 85 GLY A O 1
ATOM 670 N N . THR A 1 86 ? -5.973 -1.705 -5.634 1.00 93.75 86 THR A N 1
ATOM 671 C CA . THR A 1 86 ? -6.184 -1.492 -7.074 1.00 93.75 86 THR A CA 1
ATOM 672 C C . THR A 1 86 ? -6.074 -0.013 -7.407 1.00 93.75 86 THR A C 1
ATOM 674 O O . THR A 1 86 ? -6.646 0.818 -6.697 1.00 93.75 86 THR A O 1
ATOM 677 N N . PHE A 1 87 ? -5.374 0.320 -8.491 1.00 91.88 87 PHE A N 1
ATOM 678 C CA . PHE A 1 87 ? -5.078 1.703 -8.868 1.00 91.88 87 PHE A CA 1
ATOM 679 C C . PHE A 1 87 ? -5.800 2.089 -10.155 1.00 91.88 87 PHE A C 1
ATOM 681 O O . PHE A 1 87 ? -5.882 1.311 -11.098 1.00 91.88 87 PHE A O 1
ATOM 688 N N . LYS A 1 88 ? -6.344 3.309 -10.188 1.00 87.06 88 LYS A N 1
ATOM 689 C CA . LYS A 1 88 ? -7.032 3.836 -11.381 1.00 87.06 88 LYS A CA 1
ATOM 690 C C . LYS A 1 88 ? -6.067 4.444 -12.395 1.00 87.06 88 LYS A C 1
ATOM 692 O O . LYS A 1 88 ? -6.391 4.538 -13.570 1.00 87.06 88 LYS A O 1
ATOM 697 N N . ASP A 1 89 ? -4.908 4.889 -11.914 1.00 84.31 89 ASP A N 1
ATOM 698 C CA . ASP A 1 89 ? -3.916 5.606 -12.718 1.00 84.31 89 ASP A CA 1
ATOM 699 C C . ASP A 1 89 ? -2.948 4.658 -13.447 1.00 84.31 89 ASP A C 1
ATOM 701 O O . ASP A 1 89 ? -2.286 5.069 -14.395 1.00 84.31 89 ASP A O 1
ATOM 705 N N . ALA A 1 90 ? -2.865 3.395 -13.022 1.00 79.94 90 ALA A N 1
ATOM 706 C CA . ALA A 1 90 ? -2.007 2.376 -13.616 1.00 79.94 90 ALA A CA 1
ATOM 707 C C . ALA A 1 90 ? -2.580 0.976 -13.337 1.00 79.94 90 ALA A C 1
ATOM 709 O O . ALA A 1 90 ? -3.187 0.790 -12.280 1.00 79.94 90 ALA A O 1
ATOM 710 N N . PRO A 1 91 ? -2.360 -0.022 -14.216 1.00 84.12 91 PRO A N 1
ATOM 711 C CA . PRO A 1 91 ? -2.856 -1.390 -14.048 1.00 84.12 91 PRO A CA 1
ATOM 712 C C . PRO A 1 91 ? -2.042 -2.182 -13.008 1.00 84.12 91 PRO A C 1
ATOM 714 O O . PRO A 1 91 ? -1.740 -3.353 -13.211 1.00 84.12 91 PRO A O 1
ATOM 717 N N . HIS A 1 92 ? -1.659 -1.535 -11.908 1.00 85.31 92 HIS A N 1
ATOM 718 C CA . HIS A 1 92 ? -0.920 -2.165 -10.828 1.00 85.31 92 HIS A CA 1
ATOM 719 C C . HIS A 1 92 ? -1.870 -2.780 -9.810 1.00 85.31 92 HIS A C 1
ATOM 721 O O . HIS A 1 92 ? -2.952 -2.250 -9.534 1.00 85.31 92 HIS A O 1
ATOM 727 N N . VAL A 1 93 ? -1.431 -3.881 -9.213 1.00 90.12 93 VAL A N 1
ATOM 728 C CA . VAL A 1 93 ? -2.099 -4.487 -8.062 1.00 90.12 93 VAL A CA 1
ATOM 729 C C . VAL A 1 93 ? -1.088 -4.637 -6.944 1.00 90.12 93 VAL A C 1
ATOM 731 O O . VAL A 1 93 ? 0.045 -5.049 -7.179 1.00 90.12 93 VAL A O 1
ATOM 734 N N . ILE A 1 94 ? -1.489 -4.279 -5.726 1.00 91.25 94 ILE A N 1
ATOM 735 C CA . ILE A 1 94 ? -0.659 -4.472 -4.538 1.00 91.25 94 ILE A CA 1
ATOM 736 C C . ILE A 1 94 ? -1.416 -5.334 -3.555 1.00 91.25 94 ILE A C 1
ATOM 738 O O . ILE A 1 94 ? -2.499 -4.965 -3.110 1.00 91.25 94 ILE A O 1
ATOM 742 N N . LYS A 1 95 ? -0.827 -6.450 -3.154 1.00 93.81 95 LYS A N 1
ATOM 743 C CA . LYS A 1 95 ? -1.372 -7.281 -2.085 1.00 93.81 95 LYS A CA 1
ATOM 744 C C . LYS A 1 95 ? -0.588 -7.031 -0.811 1.00 93.81 95 LYS A C 1
ATOM 746 O O . LYS A 1 95 ? 0.633 -6.939 -0.862 1.00 93.81 95 LYS A O 1
ATOM 751 N N . LEU A 1 96 ? -1.286 -6.916 0.312 1.00 93.12 96 LEU A N 1
ATOM 752 C CA . LEU A 1 96 ? -0.712 -6.824 1.649 1.00 93.12 96 LEU A CA 1
ATOM 753 C C . LEU A 1 96 ? -1.234 -8.002 2.467 1.00 93.12 96 LEU A C 1
ATOM 755 O O . LEU A 1 96 ? -2.445 -8.161 2.608 1.00 93.12 96 LEU A O 1
ATOM 759 N N . ALA A 1 97 ? -0.337 -8.802 3.026 1.00 92.94 97 ALA A N 1
ATOM 760 C CA . ALA A 1 97 ? -0.660 -9.866 3.964 1.00 92.94 97 ALA A CA 1
ATOM 761 C C . ALA A 1 97 ? 0.038 -9.596 5.299 1.00 92.94 97 ALA A C 1
ATOM 763 O O . ALA A 1 97 ? 1.217 -9.245 5.291 1.00 92.94 97 ALA A O 1
ATOM 764 N N . PRO A 1 98 ? -0.651 -9.714 6.444 1.00 91.69 98 PRO A N 1
ATOM 765 C CA . PRO A 1 98 ? -0.047 -9.395 7.729 1.00 91.69 98 PRO A CA 1
ATOM 766 C C . PRO A 1 98 ? 1.143 -10.317 7.993 1.00 91.69 98 PRO A C 1
ATOM 768 O O . PRO A 1 98 ? 1.075 -11.529 7.770 1.00 91.69 98 PRO A O 1
ATOM 771 N N . MET A 1 99 ? 2.246 -9.745 8.470 1.00 88.56 99 MET A N 1
ATOM 772 C CA . MET A 1 99 ? 3.358 -10.553 8.959 1.00 88.56 99 MET A CA 1
ATOM 773 C C . MET A 1 99 ? 2.984 -11.163 10.313 1.00 88.56 99 MET A C 1
ATOM 775 O O . MET A 1 99 ? 2.384 -10.470 11.138 1.00 88.56 99 MET A O 1
ATOM 779 N N . PRO A 1 100 ? 3.344 -12.432 10.586 1.00 76.38 100 PRO A N 1
ATOM 780 C CA . PRO A 1 100 ? 3.159 -13.001 11.911 1.00 76.38 100 PRO A CA 1
ATOM 781 C C . PRO A 1 100 ? 3.906 -12.142 12.937 1.00 76.38 100 PRO A C 1
ATOM 783 O O . PRO A 1 100 ? 5.121 -11.946 12.856 1.00 76.38 100 PRO A O 1
ATOM 786 N N . VAL A 1 101 ? 3.151 -11.606 13.892 1.00 57.41 101 VAL A N 1
ATOM 787 C CA . VAL A 1 101 ? 3.650 -10.794 15.003 1.00 57.41 101 VAL A CA 1
ATOM 788 C C . VAL A 1 101 ? 4.515 -11.658 15.928 1.00 57.41 101 VAL A C 1
ATOM 790 O O . VAL A 1 101 ? 4.038 -12.283 16.866 1.00 57.41 101 VAL A O 1
ATOM 793 N N . GLY A 1 102 ? 5.808 -11.730 15.614 1.00 46.53 102 GLY A N 1
ATOM 794 C CA . GLY A 1 102 ? 6.837 -12.414 16.408 1.00 46.53 102 GLY A CA 1
ATOM 795 C C . GLY A 1 102 ? 8.229 -11.780 16.305 1.00 46.53 102 GLY A C 1
ATOM 796 O O . GLY A 1 102 ? 9.147 -12.195 17.004 1.00 46.53 102 GLY A O 1
ATOM 797 N N . ALA A 1 103 ? 8.388 -10.741 15.481 1.00 43.19 103 ALA A N 1
ATOM 798 C CA . ALA A 1 103 ? 9.617 -9.966 15.353 1.00 43.19 103 ALA A CA 1
ATOM 799 C C . ALA A 1 103 ? 9.365 -8.502 15.758 1.00 43.19 103 ALA A C 1
ATOM 801 O O . ALA A 1 103 ? 9.405 -7.602 14.930 1.00 43.19 103 ALA A O 1
ATOM 802 N N . GLY A 1 104 ? 9.091 -8.289 17.050 1.00 37.53 104 GLY A N 1
ATOM 803 C CA . GLY A 1 104 ? 9.217 -6.984 17.709 1.00 37.53 104 GLY A CA 1
ATOM 804 C C . GLY A 1 104 ? 7.942 -6.140 17.839 1.00 37.53 104 GLY A C 1
ATOM 805 O O . GLY A 1 104 ? 7.579 -5.416 16.924 1.00 37.53 104 GLY A O 1
ATOM 806 N N . GLY A 1 105 ? 7.368 -6.139 19.049 1.00 37.75 105 GLY A N 1
ATOM 807 C CA . GLY A 1 105 ? 6.727 -4.954 19.640 1.00 37.75 105 GLY A CA 1
ATOM 808 C C . GLY A 1 105 ? 5.226 -4.755 19.403 1.00 37.75 105 GLY A C 1
ATOM 809 O O . GLY A 1 105 ? 4.835 -4.078 18.466 1.00 37.75 105 GLY A O 1
ATOM 810 N N . SER A 1 106 ? 4.430 -5.287 20.335 1.00 46.62 106 SER A N 1
ATOM 811 C CA . SER A 1 106 ? 3.090 -4.873 20.790 1.00 46.62 106 SER A CA 1
ATOM 812 C C . SER A 1 106 ? 2.064 -4.323 19.786 1.00 46.62 106 SER A C 1
ATOM 814 O O . SER A 1 106 ? 2.125 -3.181 19.339 1.00 46.62 106 SER A O 1
ATOM 816 N N . SER A 1 107 ? 0.979 -5.077 19.615 1.00 45.25 107 SER A N 1
ATOM 817 C CA . SER A 1 107 ? -0.348 -4.513 19.349 1.00 45.25 107 SER A CA 1
ATOM 818 C C . SER A 1 107 ? -1.337 -5.186 20.297 1.00 45.25 107 SER A C 1
ATOM 820 O O . SER A 1 107 ? -1.782 -6.308 20.059 1.00 45.25 107 SER A O 1
ATOM 822 N N . ASP A 1 108 ? -1.616 -4.527 21.419 1.00 53.12 108 ASP A N 1
ATOM 823 C CA . ASP A 1 108 ? -2.713 -4.901 22.304 1.00 53.12 108 ASP A CA 1
ATOM 824 C C . ASP A 1 108 ? -4.053 -4.671 21.597 1.00 53.12 108 ASP A C 1
ATOM 826 O O . ASP A 1 108 ? -4.329 -3.572 21.114 1.00 53.12 108 ASP A O 1
ATOM 830 N N . GLY A 1 109 ? -4.918 -5.689 21.622 1.00 42.16 109 GLY A N 1
ATOM 831 C CA . GLY A 1 109 ? -6.365 -5.486 21.589 1.00 42.16 109 GLY A CA 1
ATOM 832 C C . GLY A 1 109 ? -7.147 -6.332 20.588 1.00 42.16 109 GLY A C 1
ATOM 833 O O . GLY A 1 109 ? -7.409 -5.896 19.471 1.00 42.16 109 GLY A O 1
ATOM 834 N N . GLY A 1 110 ? -7.663 -7.476 21.053 1.00 35.22 110 GLY A N 1
ATOM 835 C CA . GLY A 1 110 ? -8.939 -7.992 20.545 1.00 35.22 110 GLY A CA 1
ATOM 836 C C . GLY A 1 110 ? -9.095 -9.509 20.517 1.00 35.22 110 GLY A C 1
ATOM 837 O O . GLY A 1 110 ? -9.033 -10.116 19.456 1.00 35.22 110 GLY A O 1
ATOM 838 N N . ALA A 1 111 ? -9.376 -10.116 21.670 1.00 48.66 111 ALA A N 1
ATOM 839 C CA . ALA A 1 111 ? -9.931 -11.465 21.750 1.00 48.66 111 ALA A CA 1
ATOM 840 C C . ALA A 1 111 ? -11.323 -11.539 21.094 1.00 48.66 111 ALA A C 1
ATOM 842 O O . ALA A 1 111 ? -12.126 -10.642 21.320 1.00 48.66 111 ALA A O 1
ATOM 843 N N . THR A 1 112 ? -11.644 -12.643 20.404 1.00 40.00 112 THR A N 1
ATOM 844 C CA . THR A 1 112 ? -12.900 -13.392 20.623 1.00 40.00 112 THR A CA 1
ATOM 845 C C . THR A 1 112 ? -12.762 -14.864 20.191 1.00 40.00 112 THR A C 1
ATOM 847 O O . THR A 1 112 ? -12.466 -15.178 19.047 1.00 40.00 112 THR A O 1
ATOM 850 N N . ASN A 1 113 ? -12.960 -15.750 21.170 1.00 47.31 113 ASN A N 1
ATOM 851 C CA . ASN A 1 113 ? -13.674 -17.033 21.148 1.00 47.31 113 ASN A CA 1
ATOM 852 C C . ASN A 1 113 ? -13.625 -17.929 19.893 1.00 47.31 113 ASN A C 1
ATOM 854 O O . ASN A 1 113 ? -14.426 -17.788 18.974 1.00 47.31 113 ASN A O 1
ATOM 858 N N . GLY A 1 114 ? -12.826 -18.993 19.988 1.00 36.22 114 GLY A N 1
ATOM 859 C CA . GLY A 1 114 ? -13.006 -20.239 19.245 1.00 36.22 114 GLY A CA 1
ATOM 860 C C . GLY A 1 114 ? -12.684 -21.414 20.163 1.00 36.22 114 GLY A C 1
ATOM 861 O O . GLY A 1 114 ? -11.522 -21.748 20.365 1.00 36.22 114 GLY A O 1
ATOM 862 N N . ALA A 1 115 ? -13.716 -21.983 20.782 1.00 45.16 115 ALA A N 1
ATOM 863 C CA . ALA A 1 115 ? -13.620 -23.156 21.636 1.00 45.16 115 ALA A CA 1
ATOM 864 C C . ALA A 1 115 ? -13.095 -24.375 20.859 1.00 45.16 115 ALA A C 1
ATOM 866 O O . ALA A 1 115 ? -13.644 -24.710 19.814 1.00 45.16 115 ALA A O 1
ATOM 867 N N . VAL A 1 116 ? -12.112 -25.081 21.422 1.00 39.66 116 VAL A N 1
ATOM 868 C CA . VAL A 1 116 ? -11.914 -26.523 21.209 1.00 39.66 116 VAL A CA 1
ATOM 869 C C . VAL A 1 116 ? -11.611 -27.159 22.569 1.00 39.66 116 VAL A C 1
ATOM 871 O O . VAL A 1 116 ? -10.517 -27.051 23.116 1.00 39.66 116 VAL A O 1
ATOM 874 N N . ASP A 1 117 ? -12.680 -27.701 23.151 1.00 52.38 117 ASP A N 1
ATOM 875 C CA . ASP A 1 117 ? -12.776 -29.045 23.727 1.00 52.38 117 ASP A CA 1
ATOM 876 C C . ASP A 1 117 ? -11.475 -29.691 24.234 1.00 52.38 117 ASP A C 1
ATOM 878 O O . ASP A 1 117 ? -10.721 -30.215 23.421 1.00 52.38 117 ASP A O 1
ATOM 882 N N . ARG A 1 118 ? -11.264 -29.707 25.567 1.00 46.09 118 ARG A N 1
ATOM 883 C CA . ARG A 1 118 ? -10.687 -30.834 26.342 1.00 46.09 118 ARG A CA 1
ATOM 884 C C . ARG A 1 118 ? -11.050 -30.708 27.828 1.00 46.09 118 ARG A C 1
ATOM 886 O O . ARG A 1 118 ? -10.550 -29.814 28.503 1.00 46.09 118 ARG A O 1
ATOM 893 N N . GLY A 1 119 ? -11.836 -31.641 28.363 1.00 37.81 119 GLY A N 1
ATOM 894 C CA 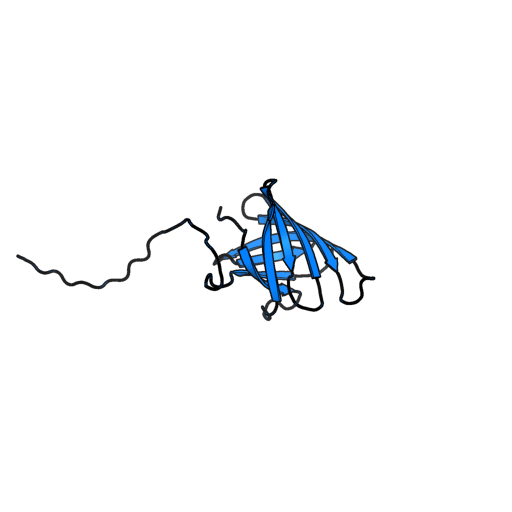. GLY A 1 119 ? -11.940 -31.832 29.817 1.00 37.81 119 GLY A CA 1
ATOM 895 C C . GLY A 1 119 ? -13.240 -32.489 30.264 1.00 37.81 119 GLY A C 1
ATOM 896 O O . GLY A 1 119 ? -14.268 -31.834 30.360 1.00 37.81 119 GLY A O 1
ATOM 897 N N . GLN A 1 120 ? -13.172 -33.791 30.528 1.00 51.25 120 GLN A N 1
ATOM 898 C CA . GLN A 1 120 ? -14.262 -34.688 30.922 1.00 51.25 120 GLN A CA 1
ATOM 899 C C . GLN A 1 120 ? -15.084 -34.211 32.142 1.00 51.25 120 GLN A C 1
ATOM 901 O O . GLN A 1 120 ? -14.538 -33.564 33.037 1.00 51.25 120 GLN A O 1
ATOM 906 N N . PRO A 1 121 ? -16.366 -34.616 32.255 1.00 48.72 121 PRO A N 1
ATOM 907 C CA . PRO A 1 121 ? -17.163 -34.373 33.450 1.00 48.72 121 PRO A CA 1
ATOM 908 C C . PRO A 1 121 ? -16.802 -35.378 34.552 1.00 48.72 121 PRO A C 1
ATOM 910 O O . PRO A 1 121 ? -17.088 -36.569 34.435 1.00 48.72 121 PRO A O 1
ATOM 913 N N . ILE A 1 122 ? -16.240 -34.894 35.657 1.00 52.28 122 ILE A N 1
ATOM 914 C CA . ILE A 1 122 ? -16.312 -35.596 36.945 1.00 52.28 122 ILE A CA 1
ATOM 915 C C . ILE A 1 122 ? -17.636 -35.200 37.607 1.00 52.28 122 ILE A C 1
ATOM 917 O O . ILE A 1 122 ? -17.890 -34.028 37.880 1.00 52.28 122 ILE A O 1
ATOM 921 N N . ARG A 1 123 ? -18.513 -36.192 37.764 1.00 50.41 123 ARG A N 1
ATOM 922 C CA . ARG A 1 123 ? -19.797 -36.141 38.482 1.00 50.41 123 ARG A CA 1
ATOM 923 C C . ARG A 1 123 ? -19.616 -36.751 39.892 1.00 50.41 123 ARG A C 1
ATOM 925 O O . ARG A 1 123 ? -18.589 -37.391 40.103 1.00 50.41 123 ARG A O 1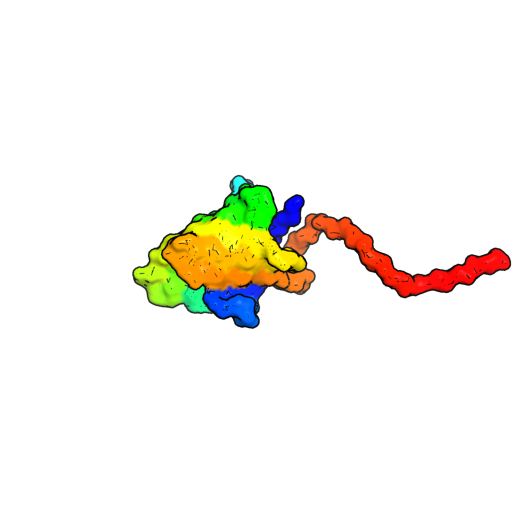
ATOM 932 N N . PRO A 1 124 ? -20.550 -36.472 40.824 1.00 57.91 124 PRO A N 1
ATOM 933 C CA . PRO A 1 124 ? -20.290 -36.174 42.239 1.00 57.91 124 PRO A CA 1
ATOM 934 C C . PRO A 1 124 ? -19.819 -37.349 43.095 1.00 57.91 124 PRO A C 1
ATOM 936 O O . PRO A 1 124 ? -20.146 -38.506 42.751 1.00 57.91 124 PRO A O 1
#

Sequence (124 aa):
MHDPSGYYWCAIDDEDQLDFRCQIERTAGGKLTLVKLSGSDRIRGELTVKGDELEFTGERYCVSEDCAIKLRGTFKPVGNGQYRGTFKDAPHVIKLAPMPVGAGGSSDGGATNGAVDRGQPIRP

Secondary structure (DSSP, 8-state):
-----EEEEEEES-TT---EEEEEEE-TTS-EEEEE-SSSSEEEEEEEEETTEEEEEEEEE-SSTT-EEEEEEEEEEEETTEEEEEESSSS-EEEEEEPPS-SS--------------------

Foldseek 3Di:
DDDLFAKWQKDKQPRVCSPWIWGFDQDPVRWTWIWTDDDQKIWIFTWDDDPQKTWTWTWIAGNPRPDTFTWTWIWHDPDPSKTWTQTPRDRMIMITHHDPPDPDDDDDDDDDDDDDDDDDDDDD

Radius of gyration: 18.21 Å; chains: 1; bounding box: 37×50×56 Å